Protein AF-X0TJS9-F1 (afdb_monomer)

Organism: NCBI:txid412755

Mean predicted aligned error: 4.18 Å

pLDDT: mean 95.54, std 2.84, range [78.56, 98.5]

Foldseek 3Di:
DDWDWPDDDPGTDIDDDDVVPQPDDDDDDDDDDDPDPLVVLL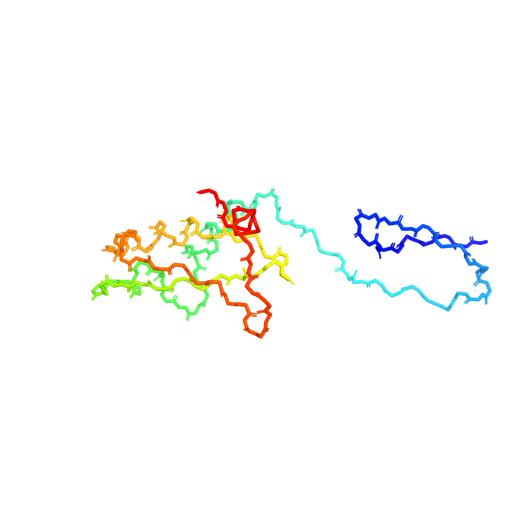VDQCDDDPDDHLLVVLAPPAAEEAEDEFPVDPDQQLSNVVSSQVSNVNNVHHPVRYHYHYCQPPDDDDDPVRVCVRRND

Secondary structure (DSSP, 8-state):
-EEEEEEETTEEEEEEE-GGG----------PPPS-HHHHHHHHHHS-SSS--HHHHHTT-S-EEEEE--TTS---HHHHHHHHHHHHHHTT--GGGEEEEE--TTSPPPPHHHHHHHH--

Sequence (121 aa):
MKTILIPYGKEKIPISLPQKNLLKICLLKEKPGVEDNAKAIKDAIKNPIGSPTIPKIAQGKRTAVVICTDTTRPTPDKLLIPPILDELNEGEISDKNIKVIIARGQHRKMTEEEVKEKVGE

Structure (mmCIF, N/CA/C/O backbone):
data_AF-X0TJS9-F1
#
_entry.id   AF-X0TJS9-F1
#
loop_
_atom_site.group_PDB
_atom_site.id
_atom_site.type_symbol
_atom_site.label_atom_id
_atom_site.label_alt_id
_atom_site.label_comp_id
_atom_site.label_asym_id
_atom_site.label_entity_id
_atom_site.label_seq_id
_atom_site.pdbx_PDB_ins_code
_atom_site.Cartn_x
_atom_site.Cartn_y
_atom_site.Cartn_z
_atom_site.occupancy
_atom_site.B_iso_or_equiv
_atom_site.auth_seq_id
_atom_site.auth_comp_id
_atom_site.auth_asym_id
_atom_site.auth_atom_id
_atom_site.pdbx_PDB_model_num
ATOM 1 N N . MET A 1 1 ? 23.385 1.425 -34.553 1.00 90.44 1 MET A N 1
ATOM 2 C CA . MET A 1 1 ? 23.319 0.870 -33.181 1.00 90.44 1 MET A CA 1
ATOM 3 C C . MET A 1 1 ? 22.047 1.381 -32.533 1.00 90.44 1 MET A C 1
ATOM 5 O O . MET A 1 1 ? 21.666 2.509 -32.821 1.00 90.44 1 MET A O 1
ATOM 9 N N . LYS A 1 2 ? 21.385 0.585 -31.697 1.00 92.94 2 LYS A N 1
ATOM 10 C CA . LYS A 1 2 ? 20.258 1.023 -30.870 1.00 92.94 2 LYS A CA 1
ATOM 11 C C . LYS A 1 2 ? 20.631 0.814 -29.407 1.00 92.94 2 LYS A C 1
ATOM 13 O O . LYS A 1 2 ? 21.044 -0.286 -29.051 1.00 92.94 2 LYS A O 1
ATOM 18 N N . THR A 1 3 ? 20.475 1.855 -28.596 1.00 95.56 3 THR A N 1
ATOM 19 C CA . THR A 1 3 ? 20.692 1.798 -27.146 1.00 95.56 3 THR A CA 1
ATOM 20 C C . THR A 1 3 ? 19.357 1.648 -26.422 1.00 95.56 3 THR A C 1
ATOM 22 O O . THR A 1 3 ? 18.379 2.309 -26.780 1.00 95.56 3 THR A O 1
ATOM 25 N N . ILE A 1 4 ? 19.313 0.759 -25.432 1.00 94.56 4 ILE A N 1
ATOM 26 C CA . ILE A 1 4 ? 18.150 0.463 -24.588 1.00 94.56 4 ILE A CA 1
ATOM 27 C C . ILE A 1 4 ? 18.602 0.546 -23.129 1.00 94.56 4 ILE A C 1
ATOM 29 O O . ILE A 1 4 ? 19.692 0.088 -22.797 1.00 94.56 4 ILE A O 1
ATOM 33 N N . LEU A 1 5 ? 17.773 1.131 -22.266 1.00 94.94 5 LEU A N 1
ATOM 34 C CA . LEU A 1 5 ? 18.025 1.217 -20.830 1.00 94.94 5 LEU A CA 1
ATOM 35 C C . LEU A 1 5 ? 17.346 0.048 -20.110 1.00 94.94 5 LEU A C 1
ATOM 37 O O . LEU A 1 5 ? 16.126 -0.091 -20.193 1.00 94.94 5 LEU A O 1
ATOM 41 N N . ILE A 1 6 ? 18.121 -0.766 -19.396 1.00 95.00 6 ILE A N 1
ATOM 42 C CA . ILE A 1 6 ? 17.621 -1.919 -18.638 1.00 95.00 6 ILE A CA 1
ATOM 43 C C . ILE A 1 6 ? 17.665 -1.606 -17.138 1.00 95.00 6 ILE A C 1
ATOM 45 O O . ILE A 1 6 ? 18.735 -1.241 -16.648 1.00 95.00 6 ILE A O 1
ATOM 49 N N . P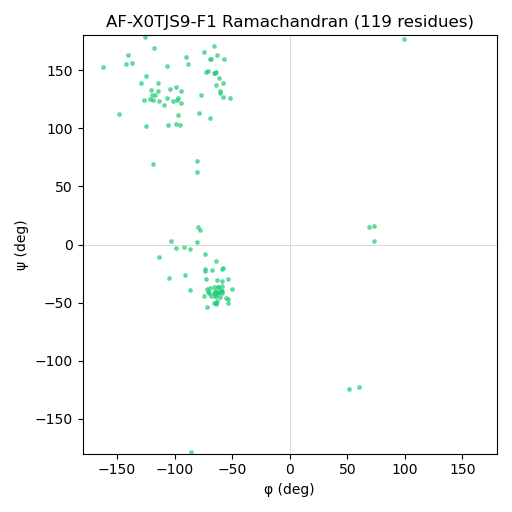RO A 1 7 ? 16.549 -1.738 -16.394 1.00 94.06 7 PRO A N 1
ATOM 50 C CA . PRO A 1 7 ? 16.564 -1.625 -14.938 1.00 94.06 7 PRO A CA 1
ATOM 51 C C . PRO A 1 7 ? 17.519 -2.649 -14.313 1.00 94.06 7 PRO A C 1
ATOM 53 O O . PRO A 1 7 ? 17.412 -3.844 -14.592 1.00 94.06 7 PRO A O 1
ATOM 56 N N . TYR A 1 8 ? 18.438 -2.187 -13.469 1.00 95.75 8 TYR A N 1
ATOM 57 C CA . TYR A 1 8 ? 19.398 -3.031 -12.764 1.00 95.75 8 TYR A CA 1
ATOM 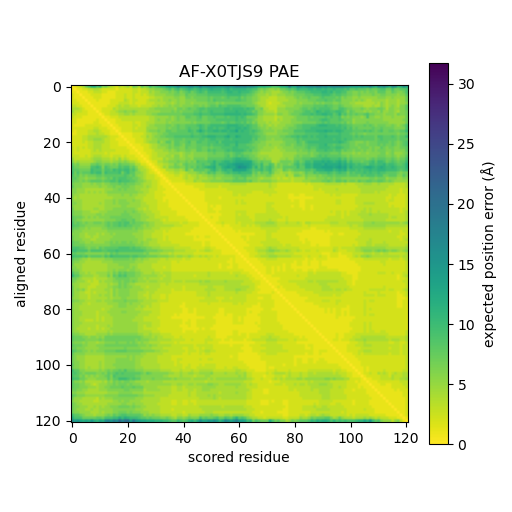58 C C . TYR A 1 8 ? 19.737 -2.423 -11.400 1.00 95.75 8 TYR A C 1
ATOM 60 O O . TYR A 1 8 ? 20.357 -1.363 -11.303 1.00 95.75 8 TYR A O 1
ATOM 68 N N . GLY A 1 9 ? 19.317 -3.092 -10.324 1.00 93.81 9 GLY A N 1
ATOM 69 C CA . GLY A 1 9 ? 19.444 -2.551 -8.972 1.00 93.81 9 GLY A CA 1
ATOM 70 C C . GLY A 1 9 ? 18.690 -1.226 -8.828 1.00 93.81 9 GLY A C 1
ATOM 71 O O . GLY A 1 9 ? 17.487 -1.167 -9.071 1.00 93.81 9 GLY A O 1
ATOM 72 N N . LYS A 1 10 ? 19.405 -0.166 -8.434 1.00 92.00 10 LYS A N 1
ATOM 73 C CA . LYS A 1 10 ? 18.851 1.190 -8.266 1.00 92.00 10 LYS A CA 1
ATOM 74 C C . LYS A 1 10 ? 18.970 2.062 -9.521 1.00 92.00 10 LYS A C 1
ATOM 76 O O . LYS A 1 10 ? 18.520 3.203 -9.512 1.00 92.00 10 LYS A O 1
ATOM 81 N N . GLU A 1 11 ? 19.573 1.545 -10.586 1.00 96.38 11 GLU A N 1
ATOM 82 C CA . GLU A 1 11 ? 19.914 2.319 -11.776 1.00 96.38 11 GLU A CA 1
ATOM 83 C C . GLU A 1 11 ? 19.335 1.686 -13.044 1.00 96.38 11 GLU A C 1
ATOM 85 O O . GLU A 1 11 ? 18.670 0.645 -13.027 1.00 96.38 11 GLU A O 1
ATOM 90 N N . LYS A 1 12 ? 19.580 2.344 -14.177 1.00 97.06 12 LYS A N 1
ATOM 91 C CA . LYS A 1 12 ? 19.321 1.790 -15.502 1.00 97.06 12 LYS A CA 1
ATOM 92 C C . LYS A 1 12 ? 20.633 1.711 -16.264 1.00 97.06 12 LYS A C 1
ATOM 94 O O . LYS A 1 12 ? 21.298 2.727 -16.442 1.00 97.06 12 LYS A O 1
ATOM 99 N N . ILE A 1 13 ? 20.976 0.526 -16.752 1.00 97.06 13 ILE A N 1
ATOM 100 C CA . ILE A 1 13 ? 22.213 0.304 -17.503 1.00 97.06 13 ILE A CA 1
ATOM 101 C C . ILE A 1 13 ? 21.922 0.418 -19.006 1.00 97.06 13 ILE A C 1
ATOM 103 O O . ILE A 1 13 ? 20.964 -0.198 -19.488 1.00 97.06 13 ILE A O 1
ATOM 107 N N . PRO A 1 14 ? 22.724 1.180 -19.773 1.00 96.75 14 PRO A N 1
ATOM 108 C CA . PRO A 1 14 ? 22.603 1.238 -21.222 1.00 96.75 14 PRO A CA 1
ATOM 109 C C . PRO A 1 14 ? 23.202 -0.007 -21.884 1.00 96.75 14 PRO A C 1
ATOM 111 O O . PRO A 1 14 ? 24.363 -0.346 -21.676 1.00 96.75 14 PRO A O 1
ATOM 114 N N . ILE A 1 15 ? 22.432 -0.649 -22.761 1.00 95.00 15 ILE A N 1
ATOM 115 C CA . ILE A 1 15 ? 22.896 -1.735 -23.630 1.00 95.00 15 ILE A CA 1
ATOM 116 C C . ILE A 1 15 ? 22.767 -1.282 -25.080 1.00 95.00 15 ILE A C 1
ATOM 118 O O . ILE A 1 15 ? 21.699 -0.831 -25.493 1.00 95.00 15 ILE A O 1
ATOM 122 N N . SER A 1 16 ? 23.844 -1.411 -25.859 1.00 95.38 16 SER A N 1
ATOM 123 C CA . SER A 1 16 ? 23.881 -1.008 -27.269 1.00 95.38 16 SER A CA 1
ATOM 124 C C . SER A 1 16 ? 24.031 -2.212 -28.192 1.00 95.38 16 SER A C 1
ATOM 126 O O . SER A 1 16 ? 24.988 -2.973 -28.082 1.00 95.38 16 SER A O 1
ATOM 128 N N . LEU A 1 17 ? 23.097 -2.366 -29.131 1.00 94.44 17 LEU A N 1
ATOM 129 C CA . LEU A 1 17 ? 23.027 -3.512 -30.041 1.00 94.44 17 LEU A CA 1
ATOM 130 C C . LEU A 1 17 ? 23.020 -3.051 -31.510 1.00 94.44 17 LEU A C 1
ATOM 132 O O . LEU A 1 17 ? 22.427 -2.012 -31.834 1.00 94.44 17 LEU A O 1
ATOM 136 N N . PRO A 1 18 ? 23.634 -3.800 -32.443 1.00 97.00 18 PRO A N 1
ATOM 137 C CA . PRO A 1 18 ? 23.438 -3.576 -33.871 1.00 97.00 18 PRO A CA 1
ATOM 138 C C . PRO A 1 18 ? 21.965 -3.762 -34.243 1.00 97.00 18 PRO A C 1
ATOM 140 O O . PRO A 1 18 ? 21.357 -4.765 -33.886 1.00 97.00 18 PRO A O 1
ATOM 143 N N . GLN A 1 19 ? 21.390 -2.826 -35.002 1.00 94.31 19 GLN A N 1
ATOM 144 C CA . GLN A 1 19 ? 19.959 -2.863 -35.334 1.00 94.31 19 GLN A CA 1
ATOM 145 C C . GLN A 1 19 ? 19.576 -4.102 -36.156 1.00 94.31 19 GLN A C 1
ATOM 147 O O . GLN A 1 19 ? 18.494 -4.637 -35.966 1.00 94.31 19 GLN A O 1
ATOM 152 N N . LYS A 1 20 ? 20.498 -4.620 -36.981 1.00 96.94 20 LYS A N 1
ATOM 153 C CA . LYS A 1 20 ? 20.331 -5.891 -37.707 1.00 96.94 20 LYS A CA 1
ATOM 154 C C . LYS A 1 20 ? 20.106 -7.111 -36.797 1.00 96.94 20 LYS A C 1
ATOM 156 O O . LYS A 1 20 ? 19.565 -8.106 -37.254 1.00 96.94 20 LYS A O 1
ATOM 161 N N . ASN A 1 21 ? 20.505 -7.025 -35.525 1.00 96.38 21 ASN A N 1
ATOM 162 C CA . ASN A 1 21 ? 20.323 -8.082 -34.530 1.00 96.38 21 ASN A CA 1
ATOM 163 C C . ASN A 1 21 ? 19.101 -7.822 -33.626 1.00 96.38 21 ASN A C 1
ATOM 165 O O . ASN A 1 21 ? 18.815 -8.627 -32.743 1.00 96.38 21 ASN A O 1
ATOM 169 N N . LEU A 1 22 ? 18.405 -6.691 -33.792 1.00 94.56 22 LEU A N 1
ATOM 170 C CA . LEU A 1 22 ? 17.275 -6.302 -32.953 1.00 94.56 22 LEU A CA 1
ATOM 171 C C . LEU A 1 22 ? 15.959 -6.659 -33.648 1.00 94.56 22 LEU A C 1
ATOM 173 O O . LEU A 1 22 ? 15.515 -5.946 -34.542 1.00 94.56 22 LEU A O 1
ATOM 177 N N . LEU A 1 23 ? 15.312 -7.732 -33.191 1.00 95.56 23 LEU A N 1
ATOM 178 C CA . LEU A 1 23 ? 14.007 -8.144 -33.711 1.00 95.56 23 LEU A CA 1
ATOM 179 C C . LEU A 1 23 ? 12.882 -7.201 -33.255 1.00 95.56 23 LEU A C 1
ATOM 181 O O . LEU A 1 23 ? 12.120 -6.696 -34.076 1.00 95.56 23 LEU A O 1
ATOM 185 N N . LYS A 1 24 ? 12.752 -6.974 -31.940 1.00 94.06 24 LYS A N 1
ATOM 186 C CA . LYS A 1 24 ? 11.680 -6.156 -31.353 1.00 94.06 24 LYS A CA 1
ATOM 187 C C . LYS A 1 24 ? 12.018 -5.714 -29.927 1.00 94.06 24 LYS A C 1
ATOM 189 O O . LYS A 1 24 ? 12.721 -6.418 -29.210 1.00 94.06 24 LYS A O 1
ATOM 194 N N . ILE A 1 25 ? 11.461 -4.575 -29.510 1.00 92.56 25 ILE A N 1
ATOM 195 C CA . ILE A 1 25 ? 11.401 -4.142 -28.108 1.00 92.56 25 ILE A CA 1
ATOM 196 C C . ILE A 1 25 ? 9.941 -4.252 -27.654 1.00 92.56 25 ILE A C 1
ATOM 198 O O . ILE A 1 25 ? 9.062 -3.623 -28.243 1.00 92.56 25 ILE A O 1
ATOM 202 N N . CYS A 1 26 ? 9.679 -5.062 -26.631 1.00 93.12 26 CYS A N 1
ATOM 203 C CA . CYS A 1 26 ? 8.341 -5.272 -26.081 1.00 93.12 26 CYS A CA 1
ATOM 204 C C . CYS A 1 26 ? 8.222 -4.543 -24.739 1.00 93.12 26 CYS A C 1
ATOM 206 O O . CYS A 1 26 ? 8.744 -5.019 -23.735 1.00 93.12 26 CYS A O 1
ATOM 208 N N . LEU A 1 27 ? 7.552 -3.390 -24.734 1.00 90.88 27 LEU A N 1
ATOM 209 C CA . LEU A 1 27 ? 7.278 -2.607 -23.527 1.00 90.88 27 LEU A CA 1
ATOM 210 C C . LEU A 1 27 ? 5.806 -2.733 -23.133 1.00 90.88 27 LEU A C 1
ATOM 212 O O . LEU A 1 27 ? 4.940 -2.956 -23.982 1.00 90.88 27 LEU A O 1
ATOM 216 N N . LEU A 1 28 ? 5.527 -2.563 -21.841 1.00 89.50 28 LEU A N 1
ATOM 217 C CA . LEU A 1 28 ? 4.161 -2.396 -21.360 1.00 89.50 28 LEU A CA 1
ATOM 218 C C . LEU A 1 28 ? 3.583 -1.090 -21.912 1.00 89.50 28 LEU A C 1
ATOM 220 O O . LEU A 1 28 ? 4.297 -0.103 -22.086 1.00 89.50 28 LEU A O 1
ATOM 224 N N . LYS A 1 29 ? 2.273 -1.077 -22.168 1.00 90.75 29 LYS A N 1
ATOM 225 C CA . LYS A 1 29 ? 1.575 0.166 -22.490 1.00 90.75 29 LYS A CA 1
ATOM 226 C C . LYS A 1 29 ? 1.528 1.021 -21.228 1.00 90.75 29 LYS A C 1
ATOM 228 O O . LYS A 1 29 ? 0.809 0.682 -20.288 1.00 90.75 29 LYS A O 1
ATOM 233 N N . GLU A 1 30 ? 2.290 2.106 -21.216 1.00 86.44 30 GLU A N 1
ATOM 234 C CA . GLU A 1 30 ? 2.254 3.063 -20.117 1.00 86.44 30 GLU A CA 1
ATOM 235 C C . GLU A 1 30 ? 0.868 3.712 -20.040 1.00 86.44 30 GLU A C 1
ATOM 237 O O . GLU A 1 30 ? 0.248 4.049 -21.055 1.00 86.44 30 GLU A O 1
ATOM 242 N N . LYS A 1 31 ? 0.365 3.847 -18.815 1.00 89.44 31 LYS A N 1
ATOM 243 C CA . LYS A 1 31 ? -0.796 4.674 -18.501 1.00 89.44 31 LYS A CA 1
ATOM 244 C C . LYS A 1 31 ? -0.307 5.809 -17.611 1.00 89.44 31 LYS A C 1
ATOM 246 O O . LYS A 1 31 ? 0.514 5.538 -16.732 1.00 89.44 31 LYS A O 1
ATOM 251 N N . PRO A 1 32 ? -0.787 7.044 -17.817 1.00 90.19 32 PRO A N 1
ATOM 252 C CA . PRO A 1 32 ? -0.484 8.112 -16.884 1.00 90.19 32 PRO A CA 1
ATOM 253 C C . PRO A 1 32 ? -0.979 7.710 -15.491 1.00 90.19 32 PRO A C 1
ATOM 255 O O . PRO A 1 32 ? -2.042 7.097 -15.350 1.00 90.19 32 PRO A O 1
ATOM 258 N N . GLY A 1 33 ? -0.173 8.020 -14.477 1.00 89.19 33 GLY A N 1
ATOM 259 C CA . GLY A 1 33 ? -0.617 7.946 -13.092 1.00 89.19 33 GLY A CA 1
ATOM 260 C C . GLY A 1 33 ? -1.717 8.972 -12.816 1.00 89.19 33 GLY A C 1
ATOM 261 O O . GLY A 1 33 ? -2.003 9.838 -13.643 1.00 89.19 33 GLY A O 1
ATOM 262 N N . VAL A 1 34 ? -2.329 8.874 -11.640 1.00 94.06 34 VAL A N 1
ATOM 263 C CA . VAL A 1 34 ? -3.223 9.926 -11.144 1.00 94.06 34 VAL A CA 1
ATOM 264 C C . VAL A 1 34 ? -2.408 11.161 -10.747 1.00 94.06 34 VAL A C 1
ATOM 266 O O . VAL A 1 34 ? -1.255 11.035 -10.339 1.00 94.06 34 VAL A O 1
ATOM 269 N N . GLU A 1 35 ? -2.998 12.350 -10.871 1.00 93.25 35 GLU A N 1
ATOM 270 C CA . GLU A 1 35 ? -2.324 13.618 -10.544 1.00 93.25 35 GLU A CA 1
ATOM 271 C C . GLU A 1 35 ? -2.098 13.782 -9.035 1.00 93.25 35 GLU A C 1
ATOM 273 O O . GLU A 1 35 ? -1.021 14.183 -8.602 1.00 93.25 35 GLU A O 1
ATOM 278 N N . ASP A 1 36 ? -3.103 13.421 -8.232 1.00 95.88 36 ASP A N 1
ATOM 279 C CA . ASP A 1 36 ? -3.060 13.466 -6.772 1.00 95.88 36 ASP A CA 1
ATOM 280 C C . ASP A 1 36 ? -3.394 12.082 -6.206 1.00 95.88 36 ASP A C 1
ATOM 282 O O . ASP A 1 36 ? -4.555 11.663 -6.152 1.00 95.88 36 ASP A O 1
ATOM 286 N N . ASN A 1 37 ? -2.352 11.366 -5.777 1.00 94.38 37 ASN A N 1
ATOM 287 C CA . ASN A 1 37 ? -2.485 10.038 -5.183 1.00 94.38 37 ASN A CA 1
ATOM 288 C C . ASN A 1 37 ? -3.347 10.056 -3.914 1.00 94.38 37 ASN A C 1
ATOM 290 O O . ASN A 1 37 ? -4.151 9.149 -3.717 1.00 94.38 37 ASN A O 1
ATOM 294 N N . ALA A 1 38 ? -3.192 11.065 -3.053 1.00 93.75 38 ALA A N 1
ATOM 295 C CA . ALA A 1 38 ? -3.891 11.112 -1.773 1.00 93.75 38 ALA A CA 1
ATOM 296 C C . ALA A 1 38 ? -5.393 11.318 -1.983 1.00 93.75 38 ALA A C 1
ATOM 298 O O . ALA A 1 38 ? -6.207 10.614 -1.379 1.00 93.75 38 ALA A O 1
ATOM 299 N N . LYS A 1 39 ? -5.759 12.234 -2.885 1.00 96.00 39 LYS A N 1
ATOM 300 C CA . LYS A 1 39 ? -7.154 12.442 -3.275 1.00 96.00 39 LYS A CA 1
ATOM 301 C C . LYS A 1 39 ? -7.737 11.200 -3.948 1.00 96.00 39 LYS A C 1
ATOM 303 O O . LYS A 1 39 ? -8.790 10.735 -3.528 1.00 96.00 39 LYS A O 1
ATOM 308 N N . ALA A 1 40 ? -7.034 10.623 -4.924 1.00 97.19 40 ALA A N 1
ATOM 309 C CA . ALA A 1 40 ? -7.510 9.440 -5.641 1.00 97.19 40 ALA A CA 1
ATOM 310 C C . ALA A 1 40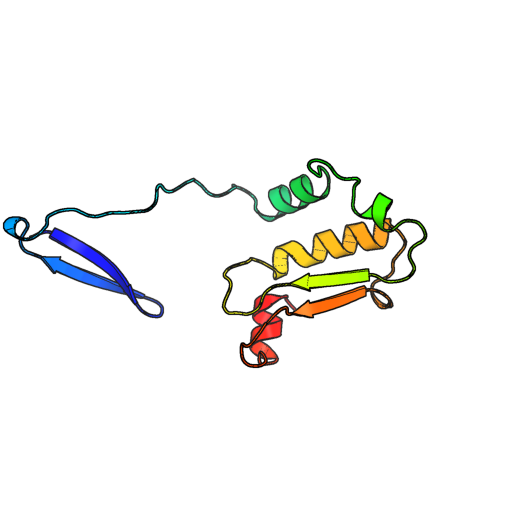 ? -7.773 8.247 -4.706 1.00 97.19 40 ALA A C 1
ATOM 312 O O . ALA A 1 40 ? -8.769 7.546 -4.871 1.00 97.19 40 ALA A O 1
ATOM 313 N N . ILE A 1 41 ? -6.911 8.037 -3.705 1.00 97.06 41 ILE A N 1
ATOM 314 C CA . ILE A 1 41 ? -7.088 6.991 -2.689 1.00 97.06 41 ILE A CA 1
ATOM 315 C C . ILE A 1 41 ? -8.338 7.257 -1.843 1.00 97.06 41 ILE A C 1
ATOM 317 O O . ILE A 1 41 ? -9.177 6.367 -1.704 1.00 97.06 41 ILE A O 1
ATOM 321 N N . LYS A 1 42 ? -8.487 8.473 -1.302 1.00 96.50 42 LYS A N 1
ATOM 322 C CA . LYS A 1 42 ? -9.650 8.840 -0.477 1.00 96.50 42 LYS A CA 1
ATOM 323 C C . LYS A 1 42 ? -10.958 8.713 -1.255 1.00 96.50 42 LYS A C 1
ATOM 325 O O . LYS A 1 42 ? -11.913 8.123 -0.753 1.00 96.50 42 LYS A O 1
ATOM 330 N N . ASP A 1 43 ? -10.980 9.213 -2.487 1.00 97.19 43 ASP A N 1
ATOM 331 C CA . ASP A 1 43 ? -12.151 9.147 -3.358 1.00 97.19 43 ASP A CA 1
ATOM 332 C C . ASP A 1 43 ? -12.523 7.688 -3.665 1.00 97.19 43 ASP A C 1
ATOM 334 O O . ASP A 1 43 ? -13.700 7.333 -3.608 1.00 97.19 43 ASP A O 1
ATOM 338 N N . ALA A 1 44 ? -11.540 6.821 -3.927 1.00 97.12 44 ALA A N 1
ATOM 339 C CA . ALA A 1 44 ? -11.786 5.402 -4.183 1.00 97.12 44 ALA A CA 1
ATOM 340 C C . ALA A 1 44 ? -12.339 4.663 -2.953 1.00 97.12 44 ALA A C 1
ATOM 342 O O . ALA A 1 44 ? -13.265 3.865 -3.087 1.00 97.12 44 ALA A O 1
ATOM 343 N N . ILE A 1 45 ? -11.809 4.939 -1.757 1.00 96.94 45 ILE A N 1
ATOM 344 C CA . ILE A 1 45 ? -12.275 4.312 -0.510 1.00 96.94 45 ILE A CA 1
ATOM 345 C C . ILE A 1 45 ? -13.725 4.717 -0.198 1.00 96.94 45 ILE A C 1
ATOM 347 O O . ILE A 1 45 ? -14.536 3.869 0.181 1.00 96.94 45 ILE A O 1
ATOM 351 N N . LYS A 1 46 ? -14.076 5.989 -0.425 1.00 96.31 46 LYS A N 1
ATOM 352 C CA . LYS A 1 46 ? -15.431 6.518 -0.188 1.00 96.31 46 LYS A CA 1
ATOM 353 C C . LYS A 1 46 ? -16.464 6.061 -1.217 1.00 96.31 46 LYS A C 1
ATOM 355 O O . LYS A 1 46 ? -17.659 6.081 -0.925 1.00 96.31 46 LYS A O 1
ATOM 360 N N . ASN A 1 47 ? -16.022 5.627 -2.398 1.00 97.62 47 ASN A N 1
ATOM 361 C CA . ASN A 1 47 ? -16.883 5.195 -3.500 1.00 97.62 47 ASN A CA 1
ATOM 362 C C . ASN A 1 47 ? -16.620 3.719 -3.869 1.00 97.62 47 ASN A C 1
ATOM 364 O O . ASN A 1 47 ? -16.079 3.437 -4.943 1.00 97.62 47 ASN A O 1
ATOM 368 N N . PRO A 1 48 ? -16.988 2.760 -2.995 1.00 97.38 48 PRO A N 1
ATOM 369 C CA . PRO A 1 48 ? -16.727 1.344 -3.223 1.00 97.38 48 PRO A CA 1
ATOM 370 C C . PRO A 1 48 ? -17.502 0.793 -4.426 1.00 97.38 48 PRO A C 1
ATOM 372 O O . PRO A 1 48 ? -18.643 1.172 -4.698 1.00 97.38 48 PRO A O 1
ATOM 375 N N . ILE A 1 49 ? -16.903 -0.179 -5.113 1.00 98.38 49 ILE A N 1
ATOM 376 C CA . ILE A 1 49 ? -17.522 -0.870 -6.248 1.00 98.38 49 ILE A CA 1
ATOM 377 C C . ILE A 1 49 ? -18.135 -2.178 -5.751 1.00 98.38 49 ILE A C 1
ATOM 379 O O . ILE A 1 49 ? -17.421 -3.110 -5.392 1.00 98.38 49 ILE A O 1
ATOM 383 N N . GLY A 1 50 ? -19.466 -2.265 -5.759 1.00 97.56 50 GLY A N 1
ATOM 384 C CA . GLY A 1 50 ? -20.179 -3.511 -5.458 1.00 97.56 50 GLY A CA 1
ATOM 385 C C . GLY A 1 50 ? -20.172 -3.931 -3.982 1.00 97.56 50 GLY A C 1
ATOM 386 O O . GLY A 1 50 ? -20.502 -5.077 -3.686 1.00 97.56 50 GLY A O 1
ATOM 387 N N . SER A 1 51 ? -19.829 -3.033 -3.054 1.00 97.44 51 SER A N 1
ATOM 388 C CA . SER A 1 51 ? -19.893 -3.284 -1.609 1.00 97.44 51 SER A CA 1
ATOM 389 C C . SER A 1 51 ? -20.403 -2.062 -0.836 1.00 97.44 51 SER A C 1
ATOM 391 O O . SER A 1 51 ? -20.376 -0.946 -1.357 1.00 97.44 51 SER A O 1
ATOM 393 N N . PRO A 1 52 ? -20.841 -2.230 0.426 1.00 98.00 52 PRO A N 1
ATOM 394 C CA . PRO A 1 52 ? -20.996 -1.106 1.343 1.00 98.00 52 PRO A CA 1
ATOM 395 C C . PRO A 1 52 ? -19.650 -0.422 1.627 1.00 98.00 52 PRO A C 1
ATOM 397 O O . PRO A 1 52 ? -18.584 -0.998 1.396 1.00 98.00 52 PRO A O 1
ATOM 400 N N . THR A 1 53 ? -19.714 0.801 2.154 1.00 98.38 53 THR A N 1
ATOM 401 C CA . THR A 1 53 ? -18.539 1.545 2.627 1.00 98.38 53 THR A CA 1
ATOM 402 C C . THR A 1 53 ? -17.959 0.907 3.889 1.00 98.38 53 THR A C 1
ATOM 404 O O . THR A 1 53 ? -18.656 0.186 4.609 1.00 98.38 53 THR A O 1
ATOM 407 N N . ILE A 1 54 ? -16.691 1.197 4.185 1.00 98.31 54 ILE A N 1
ATOM 408 C CA . ILE A 1 54 ? -16.009 0.678 5.379 1.00 98.31 54 ILE A CA 1
ATOM 409 C C . ILE A 1 54 ? -16.768 1.021 6.677 1.00 98.31 54 ILE A C 1
ATOM 411 O O . ILE A 1 54 ? -17.007 0.081 7.442 1.00 98.31 54 ILE A O 1
ATOM 415 N N . PRO A 1 55 ? -17.260 2.259 6.913 1.00 98.25 55 PRO A N 1
ATOM 416 C CA . PRO A 1 55 ? -17.995 2.580 8.139 1.00 98.25 55 PRO A CA 1
ATOM 417 C C . PRO A 1 55 ? -19.259 1.726 8.305 1.00 98.25 55 PRO A C 1
ATOM 419 O O . PRO A 1 55 ? -19.553 1.226 9.390 1.00 98.25 55 PRO A O 1
ATOM 422 N N . LYS A 1 56 ? -19.979 1.463 7.203 1.00 98.19 56 LYS A N 1
ATOM 423 C CA . LYS A 1 56 ? -21.170 0.596 7.206 1.00 98.19 56 LYS A CA 1
ATOM 424 C C . LYS A 1 56 ? -20.832 -0.858 7.535 1.00 98.19 56 LYS A C 1
ATOM 426 O O . LYS A 1 56 ? -21.619 -1.529 8.192 1.00 98.19 56 LYS A O 1
ATOM 431 N N . ILE A 1 57 ? -19.688 -1.358 7.070 1.00 97.81 57 ILE A N 1
ATOM 432 C CA . ILE A 1 57 ? -19.221 -2.722 7.373 1.00 97.81 57 ILE A CA 1
ATOM 433 C C . ILE A 1 57 ? -18.769 -2.829 8.837 1.00 97.81 57 ILE A C 1
ATOM 435 O O . ILE A 1 57 ? -18.993 -3.857 9.484 1.00 97.81 57 ILE A O 1
ATOM 439 N N . ALA A 1 58 ? -18.128 -1.778 9.345 1.00 97.62 58 ALA A N 1
ATOM 440 C CA . ALA A 1 58 ? -17.600 -1.689 10.700 1.00 97.62 58 ALA A CA 1
ATOM 441 C C . ALA A 1 58 ? -18.691 -1.515 11.769 1.00 97.62 58 ALA A C 1
ATOM 443 O O . ALA A 1 58 ? -18.479 -1.922 12.911 1.00 97.62 58 ALA A O 1
ATOM 444 N N . GLN A 1 59 ? -19.871 -1.004 11.408 1.00 95.88 59 GLN A N 1
ATOM 445 C CA . GLN A 1 59 ? -20.972 -0.801 12.346 1.00 95.88 59 GLN A CA 1
ATOM 446 C C . GLN A 1 59 ? -21.302 -2.076 13.147 1.00 95.88 59 GLN A C 1
ATOM 448 O O . GLN A 1 59 ? -21.540 -3.158 12.601 1.00 95.88 59 GLN A O 1
ATOM 453 N N . GLY A 1 60 ? -21.308 -1.951 14.477 1.00 96.12 60 GLY A N 1
ATOM 454 C CA . GLY A 1 60 ? -21.569 -3.060 15.402 1.00 96.12 60 GLY A CA 1
ATOM 455 C C . GLY A 1 60 ? -20.423 -4.074 15.535 1.00 96.12 60 GLY A C 1
ATOM 456 O O . GLY A 1 60 ? -20.566 -5.072 16.250 1.00 96.12 60 GLY A O 1
ATOM 457 N N . LYS A 1 61 ? -19.280 -3.855 14.874 1.00 97.94 61 LYS A N 1
ATOM 458 C CA . LYS A 1 61 ? -18.047 -4.626 15.080 1.00 97.94 61 LYS A CA 1
ATOM 459 C C . LYS A 1 61 ? -17.226 -3.996 1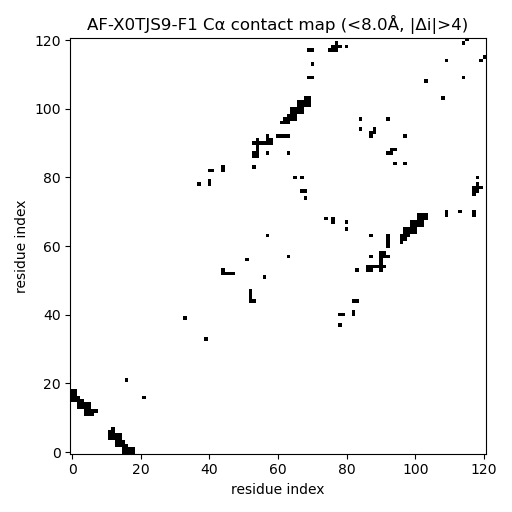6.204 1.00 97.94 61 LYS A C 1
ATOM 461 O O . LYS A 1 61 ? -17.350 -2.821 16.513 1.00 97.94 61 LYS A O 1
ATOM 466 N N . ARG A 1 62 ? -16.382 -4.809 16.844 1.00 97.06 62 ARG A N 1
ATOM 467 C CA . ARG A 1 62 ? -15.536 -4.367 17.970 1.00 97.06 62 ARG A CA 1
ATOM 468 C C . ARG A 1 62 ? -14.073 -4.181 17.592 1.00 97.06 62 ARG A C 1
ATOM 470 O O . ARG A 1 62 ? -13.378 -3.403 18.234 1.00 97.06 62 ARG A O 1
ATOM 477 N N . THR A 1 63 ? -13.602 -4.935 16.605 1.00 98.31 63 THR A N 1
ATOM 478 C CA . THR A 1 63 ? -12.202 -4.990 16.186 1.00 98.31 63 THR A CA 1
ATOM 479 C C . THR A 1 63 ? -12.117 -5.117 14.673 1.00 98.31 63 THR A C 1
ATOM 481 O O . THR A 1 63 ? -13.043 -5.623 14.032 1.00 98.31 63 THR A O 1
ATOM 484 N N . ALA A 1 64 ? -10.990 -4.686 14.111 1.00 98.50 64 ALA A N 1
ATOM 485 C CA . ALA A 1 64 ? -10.688 -4.833 12.694 1.00 98.50 64 ALA A CA 1
ATOM 486 C C . ALA A 1 64 ? -9.236 -5.270 12.486 1.00 98.50 64 ALA A C 1
ATOM 488 O O . ALA A 1 64 ? -8.362 -5.048 13.327 1.00 98.50 64 ALA A O 1
ATOM 489 N N . VAL A 1 65 ? -8.983 -5.898 11.341 1.00 98.25 65 VAL A N 1
ATOM 490 C CA . VAL A 1 65 ? -7.636 -6.234 10.886 1.00 98.25 65 VAL A CA 1
ATOM 491 C C . VAL A 1 65 ? -7.459 -5.679 9.481 1.00 98.25 65 VAL A C 1
ATOM 493 O O . VAL A 1 65 ? -8.234 -6.013 8.588 1.00 98.25 65 VAL A O 1
ATOM 496 N N . VAL A 1 66 ? -6.431 -4.857 9.293 1.00 97.69 66 VAL A N 1
ATOM 497 C CA . VAL A 1 66 ? -6.008 -4.344 7.988 1.00 97.69 66 VAL A CA 1
ATOM 498 C C . VAL A 1 66 ? -4.794 -5.145 7.543 1.00 97.69 66 VAL A C 1
ATOM 500 O O . VAL A 1 66 ? -3.798 -5.232 8.259 1.00 97.69 66 VAL A O 1
ATOM 503 N N . ILE A 1 67 ? -4.875 -5.753 6.365 1.00 97.25 67 ILE A N 1
ATOM 504 C CA . ILE A 1 67 ? -3.766 -6.512 5.791 1.00 97.25 67 ILE A CA 1
ATOM 505 C C . ILE A 1 67 ? -3.032 -5.615 4.797 1.00 97.25 67 ILE A C 1
ATOM 507 O O . ILE A 1 67 ? -3.648 -5.120 3.855 1.00 97.25 67 ILE A O 1
ATOM 511 N N . CYS A 1 68 ? -1.726 -5.432 4.985 1.00 95.94 68 CYS A N 1
ATOM 512 C CA . CYS A 1 68 ? -0.866 -4.671 4.078 1.00 95.94 68 CYS A CA 1
ATOM 513 C C . CYS A 1 68 ? 0.237 -5.549 3.473 1.00 95.94 68 CYS A C 1
ATOM 515 O O . CYS A 1 68 ? 0.431 -6.707 3.864 1.00 95.94 68 CYS A O 1
ATOM 517 N N . THR A 1 69 ? 0.940 -5.019 2.473 1.00 96.31 69 THR A N 1
ATOM 518 C CA . THR A 1 69 ? 1.952 -5.780 1.729 1.00 96.31 69 THR A CA 1
ATOM 519 C C . THR A 1 69 ? 3.349 -5.659 2.339 1.00 96.31 69 THR A C 1
ATOM 521 O O . THR A 1 69 ? 3.625 -4.747 3.114 1.00 96.31 69 THR A O 1
ATOM 524 N N . ASP A 1 70 ? 4.250 -6.581 1.992 1.00 95.94 70 ASP A N 1
ATOM 525 C CA . ASP A 1 70 ? 5.660 -6.503 2.391 1.00 95.94 70 ASP A CA 1
ATOM 526 C C . ASP A 1 70 ? 6.512 -5.659 1.418 1.00 95.94 70 ASP A C 1
ATOM 528 O O . ASP A 1 70 ? 6.014 -5.108 0.429 1.00 95.94 70 ASP A O 1
ATOM 532 N N . THR A 1 71 ? 7.820 -5.561 1.678 1.00 94.44 71 THR A N 1
ATOM 533 C CA . THR A 1 71 ? 8.769 -4.793 0.846 1.00 94.44 71 THR A CA 1
ATOM 534 C C . THR A 1 71 ? 8.934 -5.329 -0.573 1.00 94.44 71 THR A C 1
ATOM 536 O O . THR A 1 71 ? 9.430 -4.619 -1.445 1.00 94.44 71 THR A O 1
ATOM 539 N N . THR A 1 72 ? 8.481 -6.552 -0.858 1.00 94.38 72 THR A N 1
ATOM 540 C CA . THR A 1 72 ? 8.548 -7.133 -2.207 1.00 94.38 72 TH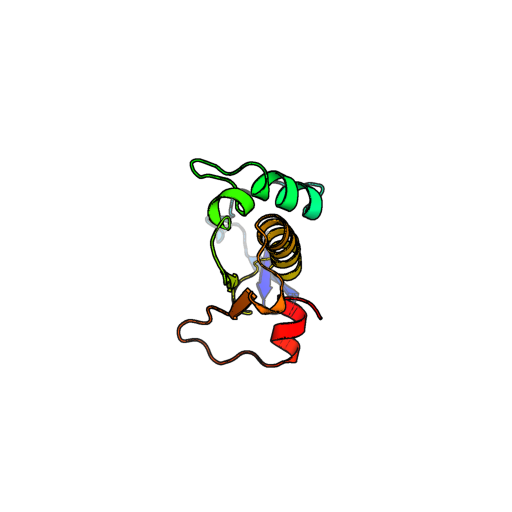R A CA 1
ATOM 541 C C . THR A 1 72 ? 7.424 -6.635 -3.117 1.00 94.38 72 THR A C 1
ATOM 543 O O . THR A 1 72 ? 7.295 -7.083 -4.263 1.00 94.38 72 THR A O 1
ATOM 546 N N . ARG A 1 73 ? 6.567 -5.737 -2.617 1.00 95.69 73 ARG A N 1
ATOM 547 C CA . ARG A 1 73 ? 5.477 -5.115 -3.368 1.00 95.69 73 ARG A CA 1
ATOM 548 C C . ARG A 1 73 ? 5.649 -3.595 -3.399 1.00 95.69 73 ARG A C 1
ATOM 550 O O . ARG A 1 73 ? 5.815 -2.983 -2.344 1.00 95.69 73 ARG A O 1
ATOM 557 N N . PRO A 1 74 ? 5.507 -2.961 -4.576 1.00 92.38 74 PRO A N 1
ATOM 558 C CA . PRO A 1 74 ? 5.616 -1.509 -4.719 1.00 92.38 74 PRO A CA 1
ATOM 559 C C . PRO A 1 74 ? 4.355 -0.758 -4.247 1.00 92.38 74 PRO A C 1
ATOM 561 O O . PRO A 1 74 ? 4.186 0.416 -4.558 1.00 92.38 74 PRO A O 1
ATOM 564 N N . THR A 1 75 ? 3.438 -1.426 -3.538 1.00 95.31 75 THR A N 1
ATOM 565 C CA . THR A 1 75 ? 2.195 -0.831 -3.036 1.00 95.31 75 THR A CA 1
ATOM 566 C C . THR A 1 75 ? 2.498 0.331 -2.080 1.00 95.31 75 THR A C 1
ATOM 568 O O . THR A 1 75 ? 3.280 0.135 -1.141 1.00 95.31 75 THR A O 1
ATOM 571 N N . PRO A 1 76 ? 1.882 1.514 -2.258 1.00 94.12 76 PRO A N 1
ATOM 572 C CA . PRO A 1 76 ? 2.115 2.680 -1.409 1.00 94.12 76 PRO A CA 1
ATOM 573 C C . PRO A 1 76 ? 1.317 2.581 -0.096 1.00 94.12 76 PRO A C 1
ATOM 575 O O . PRO A 1 76 ? 0.437 3.396 0.173 1.00 94.12 76 PR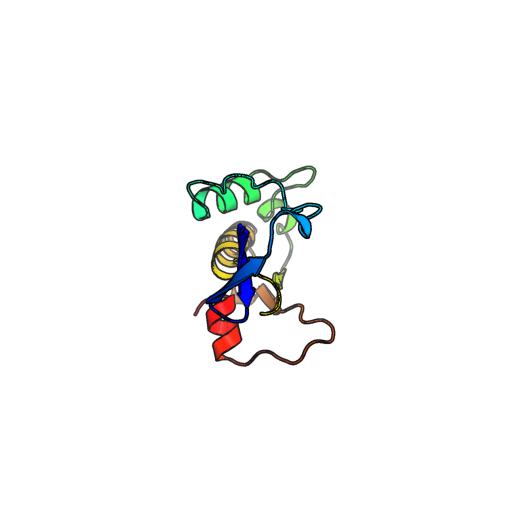O A O 1
ATOM 578 N N . ASP A 1 77 ? 1.603 1.565 0.723 1.00 96.38 77 ASP A N 1
ATOM 579 C CA . ASP A 1 77 ? 0.836 1.251 1.939 1.00 96.38 77 ASP A CA 1
ATOM 580 C C . ASP A 1 77 ? 0.803 2.420 2.942 1.00 96.38 77 ASP A C 1
ATOM 582 O O . ASP A 1 77 ? -0.254 2.698 3.505 1.00 96.38 77 ASP A O 1
ATOM 586 N N . LYS A 1 78 ? 1.892 3.193 3.072 1.00 95.50 78 LYS A N 1
ATOM 587 C CA . LYS A 1 78 ? 1.935 4.446 3.853 1.00 95.50 78 LYS A CA 1
ATOM 588 C C . LYS A 1 78 ? 0.853 5.470 3.464 1.00 95.50 78 LYS A C 1
ATOM 590 O O . LYS A 1 78 ? 0.429 6.256 4.304 1.00 95.50 78 LYS A O 1
ATOM 595 N N . LEU A 1 79 ? 0.411 5.486 2.204 1.00 95.25 79 LEU A N 1
ATOM 596 C CA . LEU A 1 79 ? -0.664 6.373 1.735 1.00 95.25 79 LEU A CA 1
ATOM 597 C C . LEU A 1 79 ? -2.052 5.732 1.851 1.00 95.25 79 LEU A C 1
ATOM 599 O O . LEU A 1 79 ? -3.046 6.448 1.934 1.00 95.25 79 LEU A O 1
ATOM 603 N N . LEU A 1 80 ? -2.126 4.400 1.822 1.00 96.44 80 LEU A N 1
ATOM 604 C CA . LEU A 1 80 ? -3.382 3.648 1.818 1.00 96.44 80 LEU A CA 1
ATOM 605 C C . LEU A 1 80 ? -3.916 3.379 3.224 1.00 96.44 80 LEU A C 1
ATOM 607 O O . LEU A 1 80 ? -5.123 3.429 3.429 1.00 96.44 80 LEU A O 1
ATOM 611 N N . ILE A 1 81 ? -3.039 3.077 4.183 1.00 96.56 81 ILE A N 1
ATOM 612 C CA . ILE A 1 81 ? -3.449 2.665 5.529 1.00 96.56 81 ILE A CA 1
ATOM 613 C C . ILE A 1 81 ? -4.170 3.796 6.278 1.00 96.56 81 ILE A C 1
ATOM 615 O O . ILE A 1 81 ? -5.274 3.531 6.747 1.00 96.56 81 ILE A O 1
ATOM 619 N N . PRO A 1 82 ? -3.645 5.037 6.368 1.00 96.25 82 PRO A N 1
ATOM 620 C CA . PRO A 1 82 ? -4.303 6.092 7.141 1.00 96.25 82 PRO A CA 1
ATOM 621 C C . PRO A 1 82 ? -5.774 6.345 6.761 1.00 96.25 82 PRO A C 1
ATOM 623 O O . PRO A 1 82 ? -6.615 6.263 7.650 1.00 96.25 82 PRO A O 1
ATOM 626 N N . PRO A 1 83 ? -6.151 6.530 5.476 1.00 97.38 83 PRO A N 1
ATOM 627 C CA . PRO A 1 83 ? -7.559 6.736 5.132 1.00 97.38 83 PRO A CA 1
ATOM 628 C C . PRO A 1 83 ? -8.440 5.497 5.368 1.00 97.38 83 PRO A C 1
ATOM 630 O O . PRO A 1 83 ? -9.646 5.639 5.531 1.00 97.38 83 PRO A O 1
ATOM 633 N N . ILE A 1 84 ? -7.879 4.282 5.409 1.00 97.81 84 ILE A N 1
ATOM 634 C CA . ILE A 1 84 ? -8.629 3.085 5.827 1.00 97.81 84 ILE A CA 1
ATOM 635 C C . ILE A 1 84 ? -8.901 3.123 7.336 1.00 97.81 84 ILE A C 1
ATOM 637 O O . ILE A 1 84 ? -9.993 2.751 7.763 1.00 97.81 84 ILE A O 1
ATOM 641 N N . LEU A 1 85 ? -7.921 3.553 8.141 1.00 97.75 85 LEU A N 1
ATOM 642 C CA . LEU A 1 85 ? -8.086 3.713 9.588 1.00 97.75 85 LEU A CA 1
ATOM 643 C C . LEU A 1 85 ? -9.133 4.785 9.904 1.00 97.75 85 LEU A C 1
ATOM 645 O O . LEU A 1 85 ? -10.027 4.508 10.701 1.00 97.75 85 LEU A O 1
ATOM 649 N N . ASP A 1 86 ? -9.093 5.928 9.210 1.00 98.00 86 ASP A N 1
ATOM 650 C CA . ASP A 1 86 ? -10.086 7.003 9.344 1.00 98.00 86 ASP A CA 1
ATOM 651 C C . ASP A 1 86 ? -11.518 6.464 9.152 1.00 98.00 86 ASP A C 1
ATOM 653 O O . ASP A 1 86 ? -12.402 6.693 9.975 1.00 98.00 86 ASP A O 1
ATOM 657 N N . GLU A 1 87 ? -11.753 5.660 8.114 1.00 98.31 87 GLU A N 1
ATOM 658 C CA . GLU A 1 87 ? -13.082 5.105 7.827 1.00 98.31 87 GLU A CA 1
ATOM 659 C C . GLU A 1 87 ? -13.498 3.993 8.812 1.00 98.31 87 GLU A C 1
ATOM 661 O O . GLU A 1 87 ? -14.682 3.809 9.105 1.00 98.31 87 GLU A O 1
ATOM 666 N N . LEU A 1 88 ? -12.544 3.235 9.363 1.00 98.50 88 LEU A N 1
ATOM 667 C CA . LEU A 1 88 ? -12.823 2.288 10.451 1.00 98.50 88 LEU A CA 1
ATOM 668 C C . LEU A 1 88 ? -13.176 3.024 11.752 1.00 98.50 88 LEU A C 1
ATOM 670 O O . LEU A 1 88 ? -14.060 2.571 12.483 1.00 98.50 88 LEU A O 1
ATOM 674 N N . ASN A 1 89 ? -12.521 4.155 12.024 1.00 98.06 89 ASN A N 1
ATOM 675 C CA . ASN A 1 89 ? -12.840 5.035 13.146 1.00 98.06 89 ASN A CA 1
ATOM 676 C C . ASN A 1 89 ? -14.232 5.664 12.985 1.00 98.06 89 ASN A C 1
ATOM 678 O O . ASN A 1 89 ? -14.991 5.688 13.953 1.00 98.06 89 ASN A O 1
ATOM 682 N N . GLU A 1 90 ? -14.603 6.104 11.776 1.00 97.56 90 GLU A N 1
ATOM 683 C CA . GLU A 1 90 ? -15.971 6.550 11.457 1.00 97.56 90 GLU A CA 1
ATOM 684 C C . GLU A 1 90 ? -17.010 5.440 11.701 1.00 97.56 90 GLU A C 1
ATOM 686 O O . GLU A 1 90 ? -18.140 5.712 12.101 1.00 97.56 90 GLU A O 1
ATOM 691 N N . GLY A 1 91 ? -16.616 4.178 11.516 1.00 96.94 91 GLY A N 1
ATOM 692 C CA . GLY A 1 91 ? -17.389 2.991 11.885 1.00 96.94 91 GLY A CA 1
ATOM 693 C C . GLY A 1 91 ? -17.340 2.603 13.369 1.00 96.94 91 GLY A C 1
ATOM 694 O O . GLY A 1 91 ? -17.703 1.476 13.703 1.00 96.94 91 GLY A O 1
ATOM 695 N N . GLU A 1 92 ? -16.877 3.502 14.241 1.00 97.56 92 GLU A N 1
ATOM 696 C CA . GLU A 1 92 ? -16.771 3.355 15.702 1.00 97.56 92 GLU A CA 1
ATOM 697 C C . GLU A 1 92 ? -15.722 2.337 16.196 1.00 97.56 92 GLU A C 1
ATOM 699 O O . GLU A 1 92 ? -15.698 1.969 17.376 1.00 97.56 92 GLU A O 1
ATOM 704 N N . ILE A 1 93 ? -14.790 1.907 15.338 1.00 98.44 93 ILE A N 1
ATOM 705 C CA . ILE A 1 93 ? -13.655 1.070 15.746 1.00 98.44 93 ILE A CA 1
ATOM 706 C C . ILE A 1 93 ? -12.443 1.967 16.006 1.00 98.44 93 ILE A C 1
ATOM 708 O O . ILE A 1 93 ? -11.763 2.399 15.083 1.00 98.44 93 ILE A O 1
ATOM 712 N N . SER A 1 94 ? -12.139 2.216 17.279 1.00 97.69 94 SER A N 1
ATOM 713 C CA . SER A 1 94 ? -10.942 2.967 17.689 1.00 97.69 94 SER A CA 1
ATOM 714 C C . SER A 1 94 ? -9.639 2.251 17.313 1.00 97.69 94 SER A C 1
ATOM 716 O O . SER A 1 94 ? -9.577 1.028 17.452 1.00 97.69 94 SER A O 1
ATOM 718 N N . ASP A 1 95 ? -8.570 2.994 17.024 1.00 97.31 95 ASP A N 1
ATOM 719 C CA . ASP A 1 95 ? -7.251 2.464 16.623 1.00 97.31 95 ASP A CA 1
ATOM 720 C C . ASP A 1 95 ? -6.685 1.367 17.526 1.00 97.31 95 ASP A C 1
ATOM 722 O O . ASP A 1 95 ? -6.149 0.376 17.040 1.00 97.31 95 ASP A O 1
ATOM 726 N N . LYS A 1 96 ? -6.880 1.466 18.847 1.00 97.88 96 LYS A N 1
ATOM 727 C CA . LYS A 1 96 ? -6.463 0.426 19.811 1.00 97.88 96 LYS A CA 1
ATOM 728 C C . LYS A 1 96 ? -7.073 -0.962 19.542 1.00 97.88 96 LYS A C 1
ATOM 730 O O . LYS A 1 96 ? -6.566 -1.964 20.038 1.00 97.88 96 LYS A O 1
ATOM 735 N N . ASN A 1 97 ? -8.172 -1.015 18.791 1.00 98.38 97 ASN A N 1
ATOM 736 C CA . ASN A 1 97 ? -8.888 -2.229 18.404 1.00 98.38 97 ASN A CA 1
ATOM 737 C C . ASN A 1 97 ? -8.619 -2.638 16.946 1.00 98.38 97 ASN A C 1
ATOM 739 O O . ASN A 1 97 ? -9.203 -3.618 16.467 1.00 98.38 97 ASN A O 1
ATOM 743 N N . ILE A 1 98 ? -7.755 -1.907 16.242 1.00 98.44 98 ILE A N 1
ATOM 744 C CA . ILE A 1 98 ? -7.343 -2.196 14.874 1.00 98.44 98 ILE A CA 1
ATOM 745 C C . ILE A 1 98 ? -5.941 -2.800 14.910 1.00 98.44 98 ILE A C 1
ATOM 747 O O . ILE A 1 98 ? -5.044 -2.313 15.594 1.00 98.44 98 ILE A O 1
ATOM 751 N N . LYS A 1 99 ? -5.736 -3.886 14.166 1.00 97.88 99 LYS A N 1
ATOM 752 C CA . LYS A 1 99 ? -4.402 -4.457 13.945 1.00 97.88 99 LYS A CA 1
ATOM 753 C C . LYS A 1 99 ? -4.025 -4.339 12.482 1.00 97.88 99 LYS A C 1
ATOM 755 O O . LYS A 1 99 ? -4.793 -4.753 11.620 1.00 97.88 99 LYS A O 1
ATOM 760 N N . VAL A 1 100 ? -2.819 -3.856 12.212 1.00 96.19 100 VAL A N 1
ATOM 761 C CA . VAL A 1 100 ? -2.225 -3.907 10.875 1.00 96.19 100 VAL A CA 1
ATOM 762 C C . VAL A 1 100 ? -1.310 -5.125 10.797 1.00 96.19 100 VAL A C 1
ATOM 764 O O . VAL A 1 100 ? -0.448 -5.315 11.655 1.00 96.19 100 VAL A O 1
ATOM 767 N N . ILE A 1 101 ? -1.514 -5.980 9.796 1.00 96.12 101 ILE A N 1
ATOM 768 C CA . ILE A 1 101 ? -0.725 -7.199 9.593 1.00 96.12 101 ILE A CA 1
ATOM 769 C C . ILE A 1 101 ? -0.068 -7.159 8.218 1.00 96.12 101 ILE A C 1
ATOM 771 O O . ILE A 1 101 ? -0.743 -7.080 7.195 1.00 96.12 101 ILE A O 1
ATOM 775 N N . ILE A 1 102 ? 1.254 -7.310 8.198 1.00 96.62 102 ILE A N 1
ATOM 776 C CA . ILE A 1 102 ? 2.032 -7.444 6.966 1.00 96.62 102 ILE A CA 1
ATOM 777 C C . ILE A 1 102 ? 1.899 -8.877 6.433 1.00 96.62 102 ILE A C 1
ATOM 779 O O . ILE A 1 102 ? 2.404 -9.835 7.032 1.00 96.62 102 ILE A O 1
ATOM 783 N N . ALA A 1 103 ? 1.256 -9.036 5.277 1.00 96.00 103 ALA A N 1
ATOM 784 C CA . ALA A 1 103 ? 1.084 -10.314 4.589 1.00 96.00 103 ALA A CA 1
ATOM 785 C C . ALA A 1 103 ? 2.336 -10.719 3.796 1.00 96.00 103 ALA A C 1
ATOM 787 O O . ALA A 1 103 ? 2.351 -10.729 2.567 1.00 96.00 103 ALA A O 1
ATOM 788 N N . ARG A 1 104 ? 3.391 -11.115 4.515 1.00 93.19 10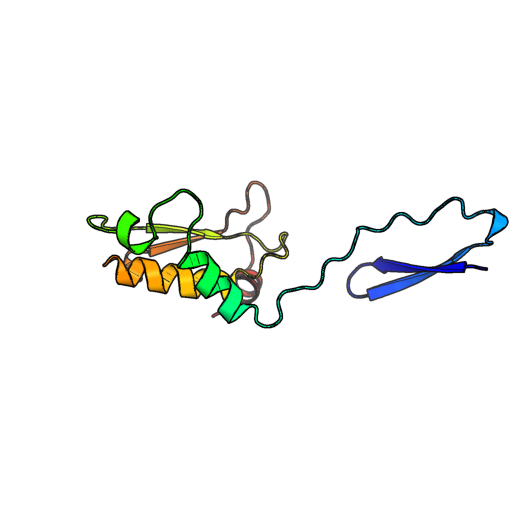4 ARG A N 1
ATOM 789 C CA . ARG A 1 104 ? 4.673 -11.555 3.926 1.00 93.19 104 ARG A CA 1
ATOM 790 C C . ARG A 1 104 ? 4.658 -12.947 3.277 1.00 93.19 104 ARG A C 1
ATOM 792 O O . ARG A 1 104 ? 5.650 -13.363 2.689 1.00 93.19 104 ARG A O 1
ATOM 799 N N . GLY A 1 105 ? 3.580 -13.720 3.428 1.00 94.12 105 GLY A N 1
ATOM 800 C CA . GLY A 1 105 ? 3.534 -15.113 2.967 1.00 94.12 105 GLY A CA 1
ATOM 801 C C . GLY A 1 105 ? 4.726 -15.932 3.484 1.00 94.12 105 GLY A C 1
ATOM 802 O O . GLY A 1 105 ? 4.970 -15.989 4.690 1.00 94.12 105 GLY A O 1
ATOM 803 N N . GLN A 1 106 ? 5.481 -16.542 2.566 1.00 95.88 106 GLN A N 1
ATOM 804 C CA . GLN A 1 106 ? 6.692 -17.314 2.880 1.00 95.88 106 GLN A CA 1
ATOM 805 C C . GLN A 1 106 ? 7.972 -16.467 2.965 1.00 95.88 106 GLN A C 1
ATOM 807 O O . GLN A 1 106 ? 9.032 -17.000 3.294 1.00 95.88 106 GLN A O 1
ATOM 812 N N . HIS A 1 107 ? 7.915 -15.165 2.680 1.00 97.38 107 HIS A N 1
ATOM 813 C CA . HIS A 1 107 ? 9.098 -14.315 2.739 1.00 97.38 107 HIS A CA 1
ATOM 814 C C . HIS A 1 107 ? 9.589 -14.136 4.177 1.00 97.38 107 HIS A C 1
ATOM 816 O O . HIS A 1 107 ? 8.849 -14.317 5.153 1.00 97.38 107 HIS A O 1
ATOM 822 N N . ARG A 1 108 ? 10.864 -13.757 4.315 1.00 95.94 108 ARG A N 1
ATOM 823 C CA . ARG A 1 108 ? 11.454 -13.438 5.619 1.00 95.94 108 ARG A CA 1
ATOM 824 C C . ARG A 1 108 ? 10.671 -12.330 6.327 1.00 95.94 108 ARG A C 1
ATOM 826 O O . ARG A 1 108 ? 9.944 -11.557 5.709 1.00 95.94 108 ARG A O 1
ATOM 833 N N . LYS A 1 109 ? 10.838 -12.242 7.645 1.00 96.38 109 LYS A N 1
ATOM 834 C CA . LYS A 1 109 ? 10.341 -11.088 8.399 1.00 96.38 109 LYS A CA 1
ATOM 835 C C . LYS A 1 109 ? 11.030 -9.813 7.899 1.00 96.38 109 LYS A C 1
ATOM 837 O O . LYS A 1 109 ? 12.214 -9.848 7.549 1.00 96.38 109 LYS A O 1
ATOM 842 N N . MET A 1 110 ? 10.267 -8.727 7.866 1.00 96.12 110 MET A N 1
ATOM 843 C CA . MET A 1 110 ? 10.798 -7.388 7.633 1.00 96.12 110 MET A CA 1
ATOM 844 C C . MET A 1 110 ? 11.556 -6.908 8.871 1.00 96.12 110 MET A C 1
ATOM 846 O O . MET A 1 110 ? 11.207 -7.302 9.989 1.00 96.12 110 MET A O 1
ATOM 850 N N . THR A 1 111 ? 12.588 -6.095 8.665 1.00 96.75 111 THR A N 1
ATOM 851 C CA . THR A 1 111 ? 13.233 -5.356 9.758 1.00 96.75 111 THR A CA 1
ATOM 852 C C . THR A 1 111 ? 12.347 -4.192 10.198 1.00 96.75 111 THR A C 1
ATOM 854 O O . THR A 1 111 ? 11.396 -3.830 9.504 1.00 96.75 111 THR A O 1
ATOM 857 N N . GLU A 1 112 ? 12.631 -3.597 11.354 1.00 95.69 112 GLU A N 1
ATOM 858 C CA . GLU A 1 112 ? 11.857 -2.448 11.838 1.00 95.69 112 GLU A CA 1
ATOM 859 C C . GLU A 1 112 ? 11.964 -1.244 10.894 1.00 95.69 112 GLU A C 1
ATOM 861 O O . GLU A 1 112 ? 10.974 -0.552 10.661 1.00 95.69 112 GLU A O 1
ATOM 866 N N . GLU A 1 113 ? 13.133 -1.022 10.295 1.00 96.38 113 GLU A N 1
ATOM 867 C CA . GLU A 1 113 ? 13.360 0.041 9.315 1.00 96.38 113 GLU A CA 1
ATOM 868 C C . GLU A 1 113 ? 12.532 -0.182 8.049 1.00 96.38 113 GLU A C 1
ATOM 870 O O . GLU A 1 113 ? 11.878 0.740 7.569 1.00 96.38 113 GLU A O 1
ATOM 875 N N . GLU A 1 114 ? 12.495 -1.420 7.548 1.00 95.75 114 GLU A N 1
ATOM 876 C CA . GLU A 1 114 ? 11.671 -1.788 6.395 1.00 95.75 114 GLU A CA 1
ATOM 877 C C . GLU A 1 114 ? 10.178 -1.590 6.679 1.00 95.75 114 GLU A C 1
ATOM 879 O O . GLU A 1 114 ? 9.429 -1.179 5.792 1.00 95.75 114 GLU A O 1
ATOM 884 N N . VAL A 1 115 ? 9.726 -1.868 7.907 1.00 95.81 115 VAL A N 1
ATOM 885 C CA . VAL A 1 115 ? 8.344 -1.593 8.325 1.00 95.81 115 VAL A CA 1
ATOM 886 C C . VAL A 1 115 ? 8.074 -0.091 8.292 1.00 95.81 115 VAL A C 1
ATOM 888 O O . VAL A 1 115 ? 7.121 0.321 7.631 1.00 95.81 115 VAL A O 1
ATOM 891 N N . LYS A 1 116 ? 8.926 0.729 8.918 1.00 94.62 116 LYS A N 1
ATOM 892 C CA . LYS A 1 116 ? 8.769 2.194 8.941 1.00 94.62 116 LYS A CA 1
ATOM 893 C C . LYS A 1 116 ? 8.758 2.802 7.541 1.00 94.62 116 LYS A C 1
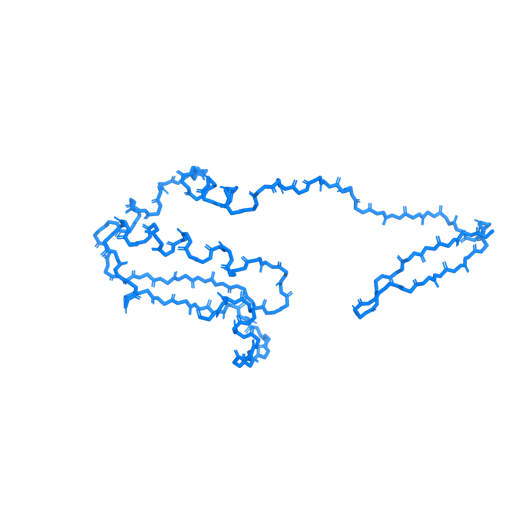ATOM 895 O O . LYS A 1 116 ? 7.936 3.665 7.240 1.00 94.62 116 LYS A O 1
ATOM 900 N N . GLU A 1 117 ? 9.632 2.329 6.656 1.00 93.00 117 GLU A N 1
ATOM 901 C CA . GLU A 1 117 ? 9.653 2.772 5.260 1.00 93.00 117 GLU A CA 1
ATOM 902 C C . GLU A 1 117 ? 8.350 2.404 4.536 1.00 93.00 117 GLU A C 1
ATOM 904 O O . GLU A 1 117 ? 7.791 3.213 3.791 1.00 93.00 117 GLU A O 1
ATOM 909 N N . LYS A 1 118 ? 7.833 1.197 4.787 1.00 94.00 118 LYS A N 1
ATOM 910 C CA . LYS A 1 118 ? 6.662 0.652 4.098 1.00 94.00 118 LYS A CA 1
ATOM 911 C C . LYS A 1 118 ? 5.339 1.281 4.536 1.00 94.00 118 LYS A C 1
ATOM 913 O O . LYS A 1 118 ? 4.498 1.560 3.676 1.00 94.00 118 LYS A O 1
ATOM 918 N N . VAL A 1 119 ? 5.132 1.463 5.842 1.00 93.06 119 VAL A N 1
ATOM 919 C CA . VAL A 1 119 ? 3.836 1.895 6.404 1.00 93.06 119 VAL A CA 1
ATOM 920 C C . VAL A 1 119 ? 3.855 3.282 7.048 1.00 93.06 119 VAL A C 1
ATOM 922 O O . VAL A 1 119 ? 2.785 3.835 7.274 1.00 93.06 119 VAL A O 1
ATOM 925 N N . GLY A 1 120 ? 5.025 3.888 7.256 1.00 88.31 120 GLY A N 1
ATOM 926 C CA . GLY A 1 120 ? 5.173 5.143 7.998 1.00 88.31 120 GLY A CA 1
ATOM 927 C C . GLY A 1 120 ? 5.628 4.936 9.445 1.00 88.31 120 GLY A C 1
ATOM 928 O O . GLY A 1 120 ? 5.829 3.803 9.880 1.00 88.31 120 GLY A O 1
ATOM 929 N N . GLU A 1 121 ? 5.835 6.053 10.149 1.00 78.56 121 GLU A N 1
ATOM 930 C CA . GLU A 1 121 ? 6.137 6.081 11.591 1.00 78.56 121 GLU A CA 1
ATOM 931 C C . GLU A 1 121 ? 4.869 5.994 12.440 1.00 78.56 121 GLU A C 1
ATOM 933 O O . GLU A 1 121 ? 3.843 6.574 12.012 1.00 78.56 121 GLU A O 1
#

Solvent-accessible surface area (backbone atoms only — not comparable to full-atom values): 7669 Å² total; per-residue (Å²): 113,46,76,46,76,43,84,51,94,96,46,64,48,79,46,76,42,57,56,94,76,58,90,79,86,92,75,81,86,83,69,85,75,74,92,49,62,69,57,53,52,50,54,48,58,74,55,48,84,94,53,78,40,56,30,71,69,29,53,94,48,74,62,50,74,48,79,44,74,38,91,94,45,93,68,66,41,46,71,53,49,59,62,51,50,54,33,33,39,73,13,69,29,53,68,94,40,48,42,80,43,69,62,43,81,89,55,76,84,76,53,74,66,57,45,35,72,46,55,43,132

InterPro domains:
  IPR018657 LarA-like, N-terminal [PF09861] (8-121)
  IPR048068 LarA-like [PTHR33171] (1-121)

Nearest PDB structures (foldseek):
  7s91-assembly1_A  TM=7.460E-01  e=1.143E-08  Thermoanaerobacterium thermosaccharolyticum DSM 571
  6d6z-assembly1_A  TM=7.320E-01  e=1.587E-07  Thermoanaerobacterium thermosaccharolyticum DSM 571
  5huq-assembly1_A  TM=8.247E-01  e=1.586E-06  Lactiplantibacillus plantarum
  8ezi-assembly1_B  TM=7.763E-01  e=2.063E-06  Lactiplantibacillus plantarum WCFS1
  8ezf-assembly1_B  TM=7.641E-01  e=2.684E-06  Lactiplantibacillus plantarum WCFS1

Radius of gyration: 20.65 Å; Cα contacts (8 Å, |Δi|>4): 122; chains: 1; bounding box: 46×31×58 Å